Protein AF-A0A9D7ERW5-F1 (afdb_monomer)

Secondary structure (DSSP, 8-state):
---------------------------------------S----TT-PPPSS-EEEEEESTTHHHHHHTT---SPPSEEEEEEPP--TT--IIIII--TTS-EE-SSSSPPEEEESS-EEETTEEE-SEEEE-EE-----TT---

Structure (mmCIF, N/CA/C/O backbone):
data_AF-A0A9D7ERW5-F1
#
_entry.id   AF-A0A9D7ERW5-F1
#
loop_
_atom_site.group_PDB
_atom_site.id
_atom_site.type_symbol
_atom_site.label_atom_id
_atom_site.label_alt_id
_atom_site.label_comp_id
_atom_site.label_asym_id
_atom_site.label_entity_id
_atom_site.label_seq_id
_atom_site.pdbx_PDB_ins_code
_atom_site.Cartn_x
_atom_site.Cartn_y
_atom_site.Cartn_z
_atom_site.occupancy
_atom_site.B_iso_or_equiv
_atom_site.auth_seq_id
_atom_site.auth_comp_id
_atom_site.auth_asym_id
_atom_site.auth_atom_id
_atom_site.pdbx_PDB_model_num
ATOM 1 N N . MET A 1 1 ? 29.405 0.425 -61.948 1.00 45.78 1 MET A N 1
ATOM 2 C CA . MET A 1 1 ? 29.082 1.558 -62.843 1.00 45.78 1 MET A CA 1
ATOM 3 C C . MET A 1 1 ? 28.551 1.010 -64.160 1.00 45.78 1 MET A C 1
ATOM 5 O O . MET A 1 1 ? 29.344 0.549 -64.967 1.00 45.78 1 MET A O 1
ATOM 9 N N . LYS A 1 2 ? 27.224 0.972 -64.320 1.00 38.44 2 LYS A N 1
ATOM 10 C CA . LYS A 1 2 ? 26.485 0.792 -65.582 1.00 38.44 2 LYS A CA 1
ATOM 11 C C . LYS A 1 2 ? 25.043 1.232 -65.301 1.00 38.44 2 LYS A C 1
ATOM 13 O O . LYS A 1 2 ? 24.418 0.737 -64.371 1.00 38.44 2 LYS A O 1
ATOM 18 N N . THR A 1 3 ? 24.628 2.270 -66.008 1.00 42.88 3 THR A N 1
ATOM 19 C CA . THR A 1 3 ? 23.349 2.982 -65.954 1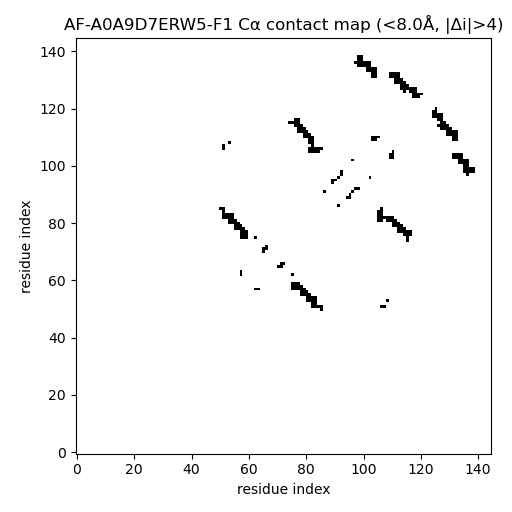.00 42.88 3 THR A CA 1
ATOM 20 C C . THR A 1 3 ? 22.259 2.242 -66.746 1.00 42.88 3 THR A C 1
ATOM 22 O O . THR A 1 3 ? 22.588 1.344 -67.514 1.00 42.88 3 THR A O 1
ATOM 25 N N . ILE A 1 4 ? 21.006 2.720 -66.614 1.00 51.25 4 ILE A N 1
ATOM 26 C CA . ILE A 1 4 ? 19.827 2.525 -67.498 1.00 51.25 4 ILE A CA 1
ATOM 27 C C . ILE A 1 4 ? 18.815 1.459 -67.030 1.00 51.25 4 ILE A C 1
ATOM 29 O O . ILE A 1 4 ? 19.011 0.271 -67.243 1.00 51.25 4 ILE A O 1
ATOM 33 N N . LEU A 1 5 ? 17.684 1.888 -66.449 1.00 47.22 5 LEU A N 1
ATOM 34 C CA . LEU A 1 5 ? 16.419 2.086 -67.185 1.00 47.22 5 LEU A CA 1
ATOM 35 C C . LEU A 1 5 ? 15.301 2.544 -66.223 1.00 47.22 5 LEU A C 1
ATOM 37 O O . LEU A 1 5 ? 14.970 1.864 -65.258 1.00 47.22 5 LEU A O 1
ATOM 41 N N . LEU A 1 6 ? 14.731 3.713 -66.513 1.00 47.19 6 LEU A N 1
ATOM 42 C CA . LEU A 1 6 ? 13.610 4.352 -65.826 1.00 47.19 6 LEU A CA 1
ATOM 43 C C . LEU A 1 6 ? 12.401 4.287 -66.773 1.00 47.19 6 LEU A C 1
ATOM 45 O O . LEU A 1 6 ? 12.447 4.899 -67.835 1.00 47.19 6 LEU A O 1
ATOM 49 N N . VAL A 1 7 ? 11.352 3.546 -66.404 1.00 49.94 7 VAL A N 1
ATOM 50 C CA . VAL A 1 7 ? 9.999 3.576 -67.005 1.00 49.94 7 VAL A CA 1
ATOM 51 C C . VAL A 1 7 ? 9.032 3.276 -65.846 1.00 49.94 7 VAL A C 1
ATOM 53 O O . VAL A 1 7 ? 9.012 2.162 -65.344 1.00 49.94 7 VAL A O 1
ATOM 56 N N . LEU A 1 8 ? 8.474 4.263 -65.142 1.00 42.97 8 LEU A N 1
ATOM 57 C CA . LEU A 1 8 ? 7.298 5.068 -65.501 1.00 42.97 8 LEU A CA 1
ATOM 58 C C . LEU A 1 8 ? 6.040 4.202 -65.714 1.00 42.97 8 LEU A C 1
ATOM 60 O O . LEU A 1 8 ? 5.709 3.835 -66.833 1.00 42.97 8 LEU A O 1
ATOM 64 N N . PHE A 1 9 ? 5.322 3.913 -64.625 1.00 44.03 9 PHE A N 1
ATOM 65 C CA . PHE A 1 9 ? 3.897 3.580 -64.682 1.00 44.03 9 PHE A CA 1
ATOM 66 C C . PHE A 1 9 ? 3.174 4.318 -63.549 1.00 44.03 9 PHE A C 1
ATOM 68 O O . PHE A 1 9 ? 3.033 3.841 -62.426 1.00 44.03 9 PHE A O 1
ATOM 75 N N . ALA A 1 10 ? 2.818 5.564 -63.852 1.00 41.38 10 ALA A N 1
ATOM 76 C CA . ALA A 1 10 ? 1.867 6.360 -63.100 1.00 41.38 10 ALA A CA 1
ATOM 77 C C . ALA A 1 10 ? 0.455 6.113 -63.650 1.00 41.38 10 ALA A C 1
ATOM 79 O O . ALA A 1 10 ? 0.294 5.922 -64.854 1.00 41.38 10 ALA A O 1
ATOM 80 N N . SER A 1 11 ? -0.541 6.256 -62.768 1.00 44.12 11 SER A N 1
ATOM 81 C CA . SER A 1 11 ? -1.994 6.284 -63.022 1.00 44.12 11 SER A CA 1
ATOM 82 C C . SER A 1 11 ? -2.596 4.928 -63.433 1.00 44.12 11 SER A C 1
ATOM 84 O O . SER A 1 11 ? -2.070 4.233 -64.285 1.00 44.12 11 SER A O 1
ATOM 86 N N . VAL A 1 12 ? -3.671 4.450 -62.806 1.00 48.09 12 VAL A N 1
ATOM 87 C CA . VAL A 1 12 ? -5.000 5.069 -62.861 1.00 48.09 12 VAL A CA 1
ATOM 88 C C . VAL A 1 12 ? -5.797 4.832 -61.565 1.00 48.09 12 VAL A C 1
ATOM 90 O O . VAL A 1 12 ? -5.886 3.722 -61.050 1.00 48.09 12 VAL A O 1
ATOM 93 N N . LEU A 1 13 ? -6.384 5.930 -61.082 1.00 47.62 13 LEU A N 1
ATOM 94 C CA . LEU A 1 13 ? -7.472 6.044 -60.109 1.00 47.62 13 LEU A CA 1
ATOM 95 C C . LEU A 1 13 ? -8.788 5.455 -60.640 1.00 47.62 13 LEU A C 1
ATOM 97 O O . LEU A 1 13 ? -9.093 5.680 -61.804 1.00 47.62 13 LEU A O 1
ATOM 101 N N . ALA A 1 14 ? -9.628 4.887 -59.766 1.00 43.84 14 ALA A N 1
ATOM 102 C CA . ALA A 1 14 ? -11.056 5.242 -59.666 1.00 43.84 14 ALA A CA 1
ATOM 103 C C . ALA A 1 14 ? -11.766 4.431 -58.557 1.00 43.84 14 ALA A C 1
ATOM 105 O O . ALA A 1 14 ? -11.788 3.209 -58.594 1.00 43.84 14 ALA A O 1
ATOM 106 N N . VAL A 1 15 ? -12.253 5.126 -57.521 1.00 45.00 15 VAL A N 1
ATOM 107 C CA . VAL A 1 15 ? -13.686 5.323 -57.192 1.00 45.00 15 VAL A CA 1
ATOM 108 C C . VAL A 1 15 ? -14.302 4.200 -56.345 1.00 45.00 15 VAL A C 1
ATOM 110 O O . VAL A 1 15 ? -14.583 3.119 -56.838 1.00 45.00 15 VAL A O 1
ATOM 113 N N . SER A 1 16 ? -14.634 4.521 -55.089 1.00 35.16 16 SER A N 1
ATOM 114 C CA . SER A 1 16 ? -16.047 4.595 -54.689 1.00 35.16 16 SER A CA 1
ATOM 115 C C . SER A 1 16 ? -16.201 5.335 -53.360 1.00 35.16 16 SER A C 1
ATOM 117 O O . SER A 1 16 ? -15.811 4.843 -52.305 1.00 35.16 16 SER A O 1
ATOM 119 N N . CYS A 1 17 ? -16.816 6.515 -53.422 1.00 46.31 17 CYS A N 1
ATOM 120 C CA . CYS A 1 17 ? -17.564 7.073 -52.302 1.00 46.31 17 CYS A CA 1
ATOM 121 C C . CYS A 1 17 ? -18.836 6.236 -52.117 1.00 46.31 17 CYS A C 1
ATOM 123 O O . CYS A 1 17 ? -19.442 5.844 -53.115 1.00 46.31 17 CYS A O 1
ATOM 125 N N . ASN A 1 18 ? -19.303 6.041 -50.883 1.00 50.03 18 ASN A N 1
ATOM 126 C CA . ASN A 1 18 ? -20.745 6.058 -50.667 1.00 50.03 18 ASN A CA 1
ATOM 127 C C . ASN A 1 18 ? -21.094 6.670 -49.309 1.00 50.03 18 ASN A C 1
ATOM 129 O O . ASN A 1 18 ? -20.566 6.273 -48.273 1.00 50.03 18 ASN A O 1
ATOM 133 N N . ASN A 1 19 ? -21.974 7.666 -49.375 1.00 50.81 19 ASN A N 1
ATOM 134 C CA . ASN A 1 19 ? -22.641 8.301 -48.249 1.00 50.81 19 ASN A CA 1
ATOM 135 C C . ASN A 1 19 ? -23.699 7.336 -47.705 1.00 50.81 19 ASN A C 1
ATOM 137 O O . ASN A 1 19 ? -24.501 6.812 -48.474 1.00 50.81 19 ASN A O 1
ATOM 141 N N . GLY A 1 20 ? -23.752 7.185 -46.386 1.00 32.69 20 GLY A N 1
ATOM 142 C CA . GLY A 1 20 ? -24.875 6.587 -45.675 1.00 32.69 20 GLY A CA 1
ATOM 143 C C . GLY A 1 20 ? -25.197 7.449 -44.463 1.00 32.69 20 GLY A C 1
ATOM 144 O O . GLY A 1 20 ? -24.615 7.263 -43.400 1.00 32.69 20 GLY A O 1
ATOM 145 N N . ASN A 1 21 ? -26.072 8.436 -44.655 1.00 42.94 21 ASN A N 1
ATOM 146 C CA . ASN A 1 21 ? -26.796 9.074 -43.562 1.00 42.94 21 ASN A CA 1
ATOM 147 C C . ASN A 1 21 ? -27.876 8.095 -43.112 1.00 42.94 21 ASN A C 1
ATOM 149 O O . ASN A 1 21 ? -28.842 7.945 -43.848 1.00 42.94 21 ASN A O 1
ATOM 153 N N . ASP A 1 22 ? -27.766 7.542 -41.907 1.00 38.84 22 ASP A N 1
ATOM 154 C CA . ASP A 1 22 ? -28.900 6.924 -41.221 1.00 38.84 22 ASP A CA 1
ATOM 155 C C . ASP A 1 22 ? -28.993 7.486 -39.798 1.00 38.84 22 ASP A C 1
ATOM 157 O O . ASP A 1 22 ? -28.442 6.960 -38.832 1.00 38.84 22 ASP A O 1
ATOM 161 N N . ASN A 1 23 ? -29.727 8.595 -39.677 1.00 46.06 23 ASN A N 1
ATOM 162 C CA . ASN A 1 23 ? -30.360 8.974 -38.422 1.00 4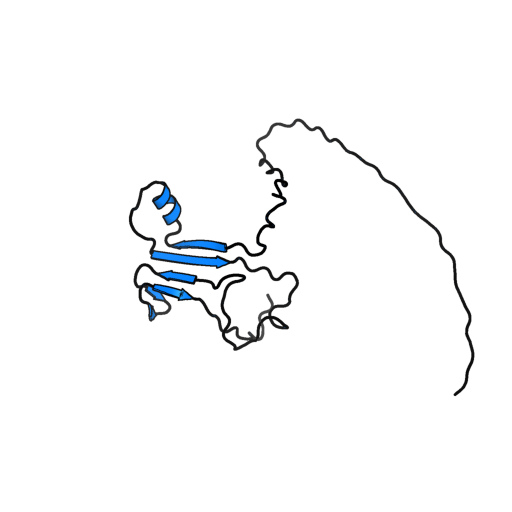6.06 23 ASN A CA 1
ATOM 163 C C . ASN A 1 23 ? -31.451 7.939 -38.129 1.00 46.06 23 ASN A C 1
ATOM 165 O O . ASN A 1 23 ? -32.557 8.041 -38.659 1.00 46.06 23 ASN A O 1
ATOM 169 N N . SER A 1 24 ? -31.166 6.962 -37.270 1.00 39.28 24 SER A N 1
ATOM 170 C CA . SER A 1 24 ? -32.210 6.139 -36.660 1.00 39.28 24 SER A CA 1
ATOM 171 C C . SER A 1 24 ? -32.559 6.706 -35.287 1.00 39.28 24 SER A C 1
ATOM 173 O O . SER A 1 24 ? -31.921 6.459 -34.268 1.00 39.28 24 SER A O 1
ATOM 175 N N . THR A 1 25 ? -33.617 7.513 -35.268 1.00 35.06 25 THR A N 1
ATOM 176 C CA . THR A 1 25 ? -34.429 7.709 -34.072 1.00 35.06 25 THR A CA 1
ATOM 177 C C . THR A 1 25 ? -35.134 6.385 -33.783 1.00 35.06 25 THR A C 1
ATOM 179 O O . THR A 1 25 ? -36.131 6.072 -34.426 1.00 35.06 25 THR A O 1
ATOM 182 N N . ILE A 1 26 ? -34.633 5.603 -32.826 1.00 39.62 26 ILE A N 1
ATOM 183 C CA . ILE A 1 26 ? -35.423 4.530 -32.215 1.00 39.62 26 ILE A CA 1
ATOM 184 C C . ILE A 1 26 ? -36.055 5.107 -30.954 1.00 39.62 26 ILE A C 1
ATOM 186 O O . ILE A 1 26 ? -35.416 5.312 -29.924 1.00 39.62 26 ILE A O 1
ATOM 190 N N . THR A 1 27 ? -37.339 5.423 -31.087 1.00 42.53 27 THR A N 1
ATOM 191 C CA . THR A 1 27 ? -38.260 5.487 -29.961 1.00 42.53 27 THR A CA 1
ATOM 192 C C . THR A 1 27 ? -38.712 4.060 -29.694 1.00 42.53 27 THR A C 1
ATOM 194 O O . THR A 1 27 ? -39.474 3.516 -30.479 1.00 42.53 27 THR A O 1
ATOM 197 N N . ASP A 1 28 ? -38.273 3.471 -28.584 1.00 38.97 28 ASP A N 1
ATOM 198 C CA . ASP A 1 28 ? -38.929 2.294 -28.021 1.00 38.97 28 ASP A CA 1
ATOM 199 C C . ASP A 1 28 ? -39.316 2.583 -26.574 1.00 38.97 28 ASP A C 1
ATOM 201 O O . ASP A 1 28 ? -38.496 2.687 -25.661 1.00 38.97 28 ASP A O 1
ATOM 205 N N . LYS A 1 29 ? -40.623 2.760 -26.386 1.00 48.09 29 LYS A N 1
ATOM 206 C CA . LYS A 1 29 ? -41.271 2.725 -25.083 1.00 48.09 29 LYS A CA 1
ATOM 207 C C . LYS A 1 29 ? -41.359 1.262 -24.666 1.00 48.09 29 LYS A C 1
ATOM 209 O O . LYS A 1 29 ? -42.312 0.596 -25.045 1.00 48.09 29 LYS A O 1
ATOM 214 N N . ASN A 1 30 ? -40.423 0.792 -23.850 1.00 42.78 30 ASN A N 1
ATOM 215 C CA . ASN A 1 30 ? -40.629 -0.401 -23.035 1.00 42.78 30 ASN A CA 1
ATOM 216 C C . ASN A 1 30 ? -40.104 -0.147 -21.620 1.00 42.78 30 ASN A C 1
ATOM 218 O O . ASN A 1 30 ? -38.922 0.083 -21.383 1.00 42.78 30 ASN A O 1
ATOM 222 N N . LYS A 1 31 ? -41.058 -0.106 -20.694 1.00 53.94 31 LYS A N 1
ATOM 223 C CA . LYS A 1 31 ? -40.885 0.036 -19.255 1.00 53.94 31 LYS A CA 1
ATOM 224 C C . LYS A 1 31 ? -40.602 -1.359 -18.698 1.00 53.94 31 LYS A C 1
ATOM 226 O O . LYS A 1 31 ? -41.554 -2.116 -18.553 1.00 53.94 31 LYS A O 1
ATOM 231 N N . ASP A 1 32 ? -39.335 -1.668 -18.422 1.00 48.88 32 ASP A N 1
ATOM 232 C CA . ASP A 1 32 ? -38.944 -2.741 -17.494 1.00 48.88 32 ASP A CA 1
ATOM 233 C C . ASP A 1 32 ? -37.485 -2.550 -16.994 1.00 48.88 32 ASP A C 1
ATOM 235 O O . ASP A 1 32 ? -36.512 -2.795 -17.710 1.00 48.88 32 ASP A O 1
ATOM 239 N N . ASP A 1 33 ? -37.364 -1.958 -15.801 1.00 51.97 33 ASP A N 1
ATOM 240 C CA . ASP A 1 33 ? -36.340 -2.025 -14.732 1.00 51.97 33 ASP A CA 1
ATOM 241 C C . ASP A 1 33 ? -34.829 -2.209 -15.030 1.00 51.97 33 ASP A C 1
ATOM 243 O O . ASP A 1 33 ? -34.038 -2.544 -14.143 1.00 51.97 33 ASP A O 1
ATOM 247 N N . THR A 1 34 ? -34.358 -1.898 -16.233 1.00 48.25 34 THR A N 1
ATOM 248 C CA . THR A 1 34 ? -32.938 -2.030 -16.585 1.00 48.25 34 THR A CA 1
ATOM 249 C C . THR A 1 34 ? -32.157 -0.760 -16.243 1.00 48.25 34 THR A C 1
ATOM 251 O O . THR A 1 34 ? -32.480 0.318 -16.736 1.00 48.25 34 THR A O 1
ATOM 254 N N . VAL A 1 35 ? -31.128 -0.912 -15.394 1.00 50.50 35 VAL A N 1
ATOM 255 C CA . VAL A 1 35 ? -29.921 -0.071 -15.250 1.00 50.50 35 VAL A CA 1
ATOM 256 C C . VAL A 1 35 ? -30.035 1.273 -15.964 1.00 50.50 35 VAL A C 1
ATOM 258 O O . VAL A 1 35 ? -29.815 1.370 -17.170 1.00 50.50 35 VAL A O 1
ATOM 261 N N . THR A 1 36 ? -30.336 2.333 -15.213 1.00 42.56 36 THR A N 1
ATOM 262 C CA . THR A 1 36 ? -30.213 3.691 -15.740 1.00 42.56 36 THR A CA 1
ATOM 263 C C . THR A 1 36 ? -28.757 3.899 -16.141 1.00 42.56 36 THR A C 1
ATOM 265 O O . THR A 1 36 ? -27.881 4.069 -15.289 1.00 42.56 36 THR A O 1
ATOM 268 N N . ILE A 1 37 ? -28.500 3.843 -17.447 1.00 46.28 37 ILE A N 1
ATOM 269 C CA . ILE A 1 37 ? -27.279 4.340 -18.061 1.00 46.28 37 ILE A CA 1
ATOM 270 C C . ILE A 1 37 ? -27.140 5.775 -17.563 1.00 46.28 37 ILE A C 1
ATOM 272 O O . ILE A 1 37 ? -27.951 6.642 -17.888 1.00 46.28 37 ILE A O 1
ATOM 276 N N . ARG A 1 38 ? -26.161 6.003 -16.681 1.00 54.62 38 ARG A N 1
ATOM 277 C CA . ARG A 1 38 ? -25.785 7.357 -16.284 1.00 54.62 38 ARG A CA 1
ATOM 278 C C . ARG A 1 38 ? -25.450 8.098 -17.580 1.00 54.62 38 ARG A C 1
ATOM 280 O O . ARG A 1 38 ? -24.657 7.552 -18.347 1.00 54.62 38 ARG A O 1
ATOM 287 N N . PRO A 1 39 ? -26.033 9.275 -17.854 1.00 49.38 39 PRO A N 1
ATOM 288 C CA . PRO A 1 39 ? -25.627 10.063 -19.003 1.00 49.38 39 PRO A CA 1
ATOM 289 C C . PRO A 1 39 ? -24.136 10.382 -18.861 1.00 49.38 39 PRO A C 1
ATOM 291 O O . PRO A 1 39 ? -23.721 11.146 -17.989 1.00 49.38 39 PRO A O 1
ATOM 294 N N . ASP A 1 40 ? -23.338 9.730 -19.701 1.00 60.16 40 ASP A N 1
ATOM 295 C CA . ASP A 1 40 ? -21.936 10.030 -19.941 1.00 60.16 40 ASP A CA 1
ATOM 296 C C . ASP A 1 40 ? -21.858 11.347 -20.717 1.00 60.16 40 ASP A C 1
ATOM 298 O O . ASP A 1 40 ? -21.871 11.362 -21.944 1.00 60.16 40 ASP A O 1
ATOM 302 N N . ASN A 1 41 ? -21.967 12.461 -19.991 1.00 62.66 41 ASN A N 1
ATOM 303 C CA . ASN A 1 41 ? -21.323 13.736 -20.308 1.00 62.66 41 ASN A CA 1
ATOM 304 C C . ASN A 1 41 ? -21.791 14.817 -19.332 1.00 62.66 41 ASN A C 1
ATOM 306 O O . ASN A 1 41 ? -22.642 15.655 -19.627 1.00 62.66 41 ASN A O 1
ATOM 310 N N . SER A 1 42 ? -21.156 14.854 -18.169 1.00 56.25 42 SER A N 1
ATOM 311 C CA . SER A 1 42 ? -20.866 16.131 -17.524 1.00 56.25 42 SER A CA 1
ATOM 312 C C . SER A 1 42 ? -19.350 16.267 -17.447 1.00 56.25 42 SER A C 1
ATOM 314 O O . SER A 1 42 ? -18.765 16.206 -16.366 1.00 56.25 42 SER A O 1
ATOM 316 N N . ILE A 1 43 ? -18.690 16.374 -18.604 1.00 59.06 43 ILE A N 1
ATOM 317 C CA . ILE A 1 43 ? -17.294 16.813 -18.639 1.00 59.06 43 ILE A CA 1
ATOM 318 C C . ILE A 1 43 ? -17.329 18.261 -18.156 1.00 59.06 43 ILE A C 1
ATOM 320 O O . ILE A 1 43 ? -17.746 19.156 -18.889 1.00 59.06 43 ILE A O 1
ATOM 324 N N . ASN A 1 44 ? -16.967 18.488 -16.894 1.00 65.31 44 ASN A N 1
ATOM 325 C CA . ASN A 1 44 ? -16.623 19.827 -16.447 1.00 65.31 44 ASN A CA 1
ATOM 326 C C . ASN A 1 44 ? -15.466 20.294 -17.355 1.00 65.31 44 ASN A C 1
ATOM 328 O O . ASN A 1 44 ? -14.415 19.651 -17.331 1.00 65.31 44 ASN A O 1
ATOM 332 N N . PRO A 1 45 ? -15.626 21.361 -18.164 1.00 66.44 45 PRO A N 1
ATOM 333 C CA . PRO A 1 45 ? -14.603 21.790 -19.119 1.00 66.44 45 PRO A CA 1
ATOM 334 C C . PRO A 1 45 ? -13.295 22.241 -18.458 1.00 66.44 45 PRO A C 1
ATOM 336 O O . PRO A 1 45 ? -12.325 22.520 -19.159 1.00 66.44 45 PRO A O 1
ATOM 339 N N . PHE A 1 46 ? -13.284 22.366 -17.129 1.00 68.06 46 PHE A N 1
ATOM 340 C CA . PHE A 1 46 ? -12.215 23.018 -16.392 1.00 68.06 46 PHE A CA 1
ATOM 341 C C . PHE A 1 46 ? -11.286 22.075 -15.630 1.00 68.06 46 PHE A C 1
ATOM 343 O O . PHE A 1 46 ? -10.227 22.542 -15.237 1.00 68.06 46 PHE A O 1
ATOM 350 N N . ASP A 1 47 ? -11.592 20.777 -15.504 1.00 68.62 47 ASP A N 1
ATOM 351 C CA . ASP A 1 47 ? -10.667 19.820 -14.881 1.00 68.62 47 ASP A CA 1
ATOM 352 C C . ASP A 1 47 ? -10.687 18.460 -15.602 1.00 68.62 47 ASP A C 1
ATOM 354 O O . ASP A 1 47 ? -11.699 17.750 -15.544 1.00 68.62 47 ASP A O 1
ATOM 358 N N . PRO A 1 48 ? -9.593 18.053 -16.278 1.00 78.44 48 PRO A N 1
ATOM 359 C CA . PRO A 1 48 ? -9.490 16.698 -16.801 1.00 78.44 48 PRO A CA 1
ATOM 360 C C . PRO A 1 48 ? -9.467 15.700 -15.637 1.00 78.44 48 PRO A C 1
ATOM 362 O O . PRO A 1 48 ? -8.764 15.891 -14.646 1.00 78.44 48 PRO A O 1
ATOM 365 N N . THR A 1 49 ? -10.221 14.607 -15.761 1.00 80.00 49 THR A N 1
ATOM 366 C CA . THR A 1 49 ? -10.183 13.514 -14.782 1.00 80.00 49 THR A CA 1
ATOM 367 C C . THR A 1 49 ? -8.783 12.914 -14.721 1.00 80.00 49 THR A C 1
ATOM 369 O O . THR A 1 49 ? -8.216 12.580 -15.765 1.00 80.00 49 THR A O 1
ATOM 372 N N . ASP A 1 50 ? -8.247 12.729 -13.514 1.00 83.31 50 ASP A N 1
ATOM 373 C CA . ASP A 1 50 ? -6.982 12.018 -13.328 1.00 83.31 50 ASP A CA 1
ATOM 374 C C . ASP A 1 50 ? -7.080 10.605 -13.923 1.00 83.31 50 ASP A C 1
ATOM 376 O O . ASP A 1 50 ? -8.020 9.856 -13.647 1.00 83.31 50 ASP A O 1
ATOM 380 N N . ILE A 1 51 ? -6.096 10.249 -14.750 1.00 85.25 51 ILE A N 1
ATOM 381 C CA . ILE A 1 51 ? -5.996 8.936 -15.392 1.00 85.25 51 ILE A CA 1
ATOM 382 C C . ILE A 1 51 ? -5.756 7.857 -14.334 1.00 85.25 51 ILE A C 1
ATOM 384 O O . ILE A 1 51 ? -6.247 6.741 -14.479 1.00 85.25 51 ILE A O 1
ATOM 388 N N . SER A 1 52 ? -5.000 8.167 -13.276 1.00 89.00 52 SER A N 1
ATOM 389 C CA . SER A 1 52 ? -4.629 7.215 -12.222 1.00 89.00 52 SER A CA 1
ATOM 390 C C . SER A 1 52 ? -5.172 7.662 -10.864 1.00 89.00 52 SER A C 1
ATOM 392 O O . SER A 1 52 ? -4.385 7.978 -9.972 1.00 89.00 52 SER A O 1
ATOM 394 N N . PRO A 1 53 ? -6.506 7.661 -10.682 1.00 91.38 53 PRO A N 1
ATOM 395 C CA . PRO A 1 53 ? -7.121 8.156 -9.461 1.00 91.38 53 PRO A CA 1
ATOM 396 C C . PRO A 1 53 ? -6.666 7.348 -8.243 1.00 91.38 53 PRO A C 1
ATOM 398 O O . PRO A 1 53 ? -6.360 6.151 -8.324 1.00 91.38 53 PRO A O 1
ATOM 401 N N . MET A 1 54 ? -6.644 8.028 -7.102 1.00 93.56 54 MET A N 1
ATOM 402 C CA . MET A 1 54 ? -6.284 7.457 -5.813 1.00 93.56 54 MET A CA 1
ATOM 403 C C . MET A 1 54 ? -7.477 6.742 -5.175 1.00 93.56 54 MET A C 1
ATOM 405 O O . MET A 1 54 ? -8.515 7.352 -4.927 1.00 93.56 54 MET A O 1
ATOM 409 N N . ASP A 1 55 ? -7.282 5.469 -4.842 1.00 94.25 55 ASP A N 1
ATOM 410 C CA . ASP A 1 55 ? -8.244 4.637 -4.131 1.00 94.25 55 ASP A CA 1
ATOM 411 C C . ASP A 1 55 ? -7.737 4.280 -2.726 1.00 94.25 55 ASP A C 1
ATOM 413 O O . ASP A 1 55 ? -6.559 4.421 -2.375 1.00 94.25 55 ASP A O 1
ATOM 417 N N . MET A 1 56 ? -8.665 3.818 -1.889 1.00 95.44 56 MET A N 1
ATOM 418 C CA . MET A 1 56 ? -8.406 3.509 -0.489 1.00 95.44 56 MET A CA 1
ATOM 419 C C . MET A 1 56 ? -9.140 2.239 -0.065 1.00 95.44 56 MET A C 1
ATOM 421 O O . MET A 1 56 ? -10.300 2.021 -0.409 1.00 95.44 56 MET A O 1
ATOM 425 N N . SER A 1 57 ? -8.470 1.393 0.712 1.00 96.25 57 SER A N 1
ATOM 426 C CA . SER A 1 57 ? -9.027 0.141 1.232 1.00 96.25 57 SER A CA 1
ATOM 427 C C . SER A 1 57 ? -8.774 0.012 2.728 1.00 96.25 57 SER A C 1
ATOM 429 O O . SER A 1 57 ? -7.751 0.469 3.236 1.00 96.25 57 SER A O 1
ATOM 431 N N . TYR A 1 58 ? -9.706 -0.616 3.442 1.00 97.06 58 TYR A N 1
ATOM 432 C CA . TYR A 1 58 ? -9.678 -0.731 4.899 1.00 97.06 58 TYR A CA 1
ATOM 433 C C . TYR A 1 58 ? -9.748 -2.186 5.349 1.00 97.06 58 TYR A C 1
ATOM 435 O O . TYR A 1 58 ? -10.350 -3.029 4.686 1.00 97.06 58 TYR A O 1
ATOM 443 N N . TYR A 1 59 ? -9.171 -2.457 6.517 1.00 95.44 59 TYR A N 1
ATOM 444 C CA . TYR A 1 59 ? -9.363 -3.708 7.235 1.00 95.44 59 TYR A CA 1
ATOM 445 C C . TYR A 1 59 ? -9.797 -3.424 8.684 1.00 95.44 59 TYR A C 1
ATOM 447 O O . TYR A 1 59 ? -9.068 -2.726 9.397 1.00 95.44 59 TYR A O 1
ATOM 455 N N . PRO A 1 60 ? -10.930 -3.968 9.167 1.00 95.25 60 PRO A N 1
ATOM 456 C CA . PRO A 1 60 ? -11.892 -4.799 8.432 1.00 95.25 60 PRO A CA 1
ATOM 457 C C . PRO A 1 60 ? -12.591 -4.027 7.301 1.00 95.25 60 PRO A C 1
ATOM 459 O O . PRO A 1 60 ? -12.667 -2.799 7.340 1.00 95.25 60 PRO A O 1
ATOM 462 N N . VAL A 1 61 ? -13.088 -4.756 6.299 1.00 95.38 61 VAL A N 1
ATOM 463 C CA . VAL A 1 61 ? -13.693 -4.172 5.087 1.00 95.38 61 VAL A CA 1
ATOM 464 C C . VAL A 1 61 ? -14.960 -3.364 5.382 1.00 95.38 61 VAL A C 1
ATOM 466 O O . VAL A 1 61 ? -15.217 -2.373 4.707 1.00 95.38 61 VAL A O 1
ATOM 469 N N . ASP A 1 62 ? -15.686 -3.713 6.446 1.00 95.25 62 ASP A N 1
ATOM 470 C CA . ASP A 1 62 ? -16.934 -3.050 6.848 1.00 95.25 62 ASP A CA 1
ATOM 471 C C . ASP A 1 62 ? -16.709 -1.738 7.612 1.00 95.25 62 ASP A C 1
ATOM 473 O O . ASP A 1 62 ? -17.660 -1.003 7.886 1.00 95.25 62 ASP A O 1
ATOM 477 N N . TYR A 1 63 ? -15.455 -1.405 7.948 1.00 95.38 63 TYR A N 1
ATOM 478 C CA . TYR A 1 63 ? -15.127 -0.216 8.735 1.00 95.38 63 TYR A CA 1
ATOM 479 C C . TYR A 1 63 ? -15.756 1.083 8.192 1.00 95.38 63 TYR A C 1
ATOM 481 O O . TYR A 1 63 ? -16.324 1.828 8.993 1.00 95.38 63 TYR A O 1
ATOM 489 N N . PRO A 1 64 ? -15.735 1.378 6.874 1.00 94.31 64 PRO A N 1
ATOM 490 C CA . PRO A 1 64 ? -16.393 2.570 6.347 1.00 94.31 64 PRO A CA 1
ATOM 491 C C . PRO A 1 64 ? -17.896 2.591 6.640 1.00 94.31 64 PRO A C 1
ATOM 493 O O . PRO A 1 64 ? -18.412 3.621 7.064 1.00 94.31 64 PRO A O 1
ATOM 496 N N . GLN A 1 65 ? -18.591 1.460 6.489 1.00 94.88 65 GLN A N 1
ATOM 497 C CA . GLN A 1 65 ? -20.029 1.374 6.760 1.00 94.88 65 GLN A CA 1
ATOM 498 C C . GLN A 1 65 ? -20.320 1.594 8.246 1.00 94.88 65 GLN A C 1
ATOM 500 O O . GLN A 1 65 ? -21.175 2.406 8.594 1.00 94.88 65 GLN A O 1
ATOM 505 N N . MET A 1 66 ? -19.554 0.936 9.121 1.00 95.44 66 MET A N 1
ATOM 506 C CA . MET A 1 66 ? -19.685 1.083 10.573 1.00 95.44 66 MET A CA 1
ATOM 507 C C . MET A 1 66 ? -19.388 2.512 11.043 1.00 95.44 66 MET A C 1
ATOM 509 O O . MET A 1 66 ? -20.040 3.014 11.959 1.00 95.44 66 MET A O 1
ATOM 513 N N . LYS A 1 67 ? -18.416 3.183 10.413 1.00 93.94 67 LYS A N 1
ATOM 514 C CA . LYS A 1 67 ? -18.089 4.582 10.705 1.00 93.94 67 LYS A CA 1
ATOM 515 C C . LYS A 1 67 ? -19.227 5.515 10.291 1.00 93.94 67 LYS A C 1
ATOM 517 O O . LYS A 1 67 ? -19.572 6.423 11.043 1.00 93.94 67 LYS A O 1
ATOM 522 N N . MET A 1 68 ? -19.827 5.283 9.123 1.00 94.62 68 MET A N 1
ATOM 523 C CA . MET A 1 68 ? -20.945 6.089 8.618 1.00 94.62 68 MET A CA 1
ATOM 524 C C . MET A 1 68 ? -22.220 5.896 9.446 1.00 94.62 68 MET A C 1
ATOM 526 O O . MET A 1 68 ? -22.905 6.872 9.745 1.00 94.62 68 MET A O 1
ATOM 530 N N . SER A 1 69 ? -22.513 4.665 9.878 1.00 96.50 69 SER A N 1
ATOM 531 C CA . SER A 1 69 ? -23.660 4.364 10.747 1.00 96.50 69 SER A CA 1
ATOM 532 C C . SER A 1 69 ? -23.438 4.731 12.219 1.00 96.50 69 SER A C 1
ATOM 534 O O . SER A 1 69 ? -24.352 4.577 13.025 1.00 96.50 69 SER A O 1
ATOM 536 N N . LYS A 1 70 ? -22.242 5.225 12.581 1.00 92.69 70 LYS A N 1
ATOM 537 C CA . LYS A 1 70 ? -21.807 5.496 13.966 1.00 92.69 70 LYS A CA 1
ATOM 538 C C . LYS A 1 70 ? -21.834 4.257 14.874 1.00 92.69 70 LYS A C 1
ATOM 540 O O . LYS A 1 70 ? -21.866 4.388 16.093 1.00 92.69 70 LYS A O 1
ATOM 545 N N . ALA A 1 71 ? -21.790 3.058 14.293 1.00 92.12 71 ALA A N 1
ATOM 546 C CA . ALA A 1 71 ? -21.764 1.797 15.030 1.00 92.12 71 ALA A CA 1
ATOM 547 C C . ALA A 1 71 ? -20.408 1.519 15.704 1.00 92.12 71 ALA A C 1
ATOM 549 O O . ALA A 1 71 ? -20.326 0.679 16.597 1.00 92.12 71 ALA A O 1
ATOM 550 N N . THR A 1 72 ? -19.332 2.200 15.291 1.00 88.81 72 THR A N 1
ATOM 551 C CA . THR A 1 72 ? -18.018 2.095 15.938 1.00 88.81 72 THR A CA 1
ATOM 552 C C . THR A 1 72 ? -17.301 3.437 16.020 1.00 88.81 72 THR A C 1
ATOM 554 O O . THR A 1 72 ? -17.387 4.261 15.110 1.00 88.81 72 THR A O 1
ATOM 557 N N . THR A 1 73 ? -16.553 3.616 17.108 1.00 90.06 73 THR A N 1
ATOM 558 C CA . THR A 1 73 ? -15.644 4.751 17.338 1.00 90.06 73 THR A CA 1
ATOM 559 C C . THR A 1 73 ? -14.175 4.319 17.237 1.00 90.06 73 THR A C 1
ATOM 561 O O . TH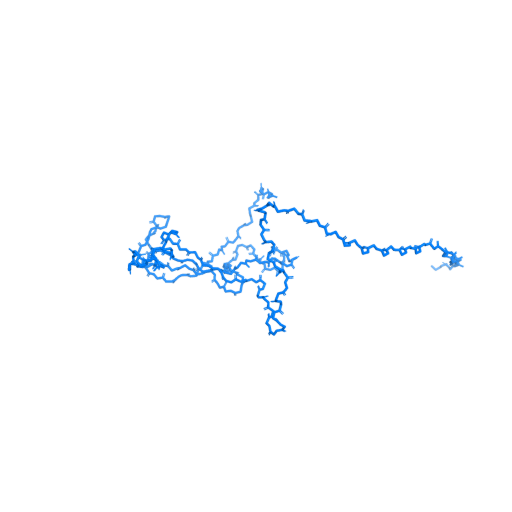R A 1 73 ? -13.275 5.157 17.236 1.00 90.06 73 THR A O 1
ATOM 564 N N . GLU A 1 74 ? -13.903 3.013 17.150 1.00 92.75 74 GLU A N 1
ATOM 565 C CA . GLU A 1 74 ? -12.537 2.498 17.052 1.00 92.75 74 GLU A CA 1
ATOM 566 C C . GLU A 1 74 ? -11.929 2.752 15.670 1.00 92.75 74 GLU A C 1
ATOM 568 O O . GLU A 1 74 ? -12.627 2.776 14.665 1.00 92.75 74 GLU A O 1
ATOM 573 N N . LEU A 1 75 ? -10.604 2.897 15.610 1.00 94.12 75 LEU A N 1
ATOM 574 C CA . LEU A 1 75 ? -9.861 2.974 14.350 1.00 94.12 75 LEU A CA 1
ATOM 575 C C . LEU A 1 75 ? -9.814 1.602 13.647 1.00 94.12 75 LEU A C 1
ATOM 577 O O . LEU A 1 75 ? -9.829 0.566 14.324 1.00 94.12 75 LEU A O 1
ATOM 581 N N . PRO A 1 76 ? -9.699 1.563 12.301 1.00 95.38 76 PRO A N 1
ATOM 582 C CA . PRO A 1 76 ? -9.548 0.301 11.589 1.00 95.38 76 PRO A CA 1
ATOM 583 C C . P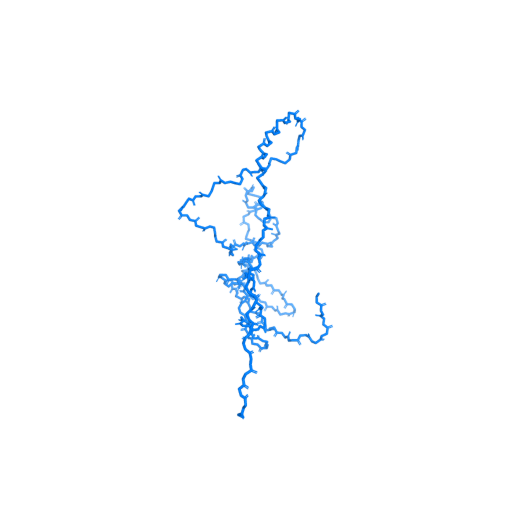RO A 1 76 ? -8.209 -0.330 11.971 1.00 95.38 76 PRO A C 1
ATOM 585 O O . PRO A 1 76 ? -7.312 0.339 12.469 1.00 95.38 76 PRO A O 1
ATOM 588 N N . LYS A 1 77 ? -8.030 -1.626 11.726 1.00 95.44 77 LYS A N 1
ATOM 589 C CA . LYS A 1 77 ? -6.745 -2.293 11.987 1.00 95.44 77 LYS A CA 1
ATOM 590 C C . LYS A 1 77 ? -5.679 -1.845 10.990 1.00 95.44 77 LYS A C 1
ATOM 592 O O . LYS A 1 77 ? -4.541 -1.592 11.386 1.00 95.44 77 LYS A O 1
ATOM 597 N N . ALA A 1 78 ? -6.059 -1.732 9.719 1.00 97.31 78 ALA A N 1
ATOM 598 C CA . ALA A 1 78 ? -5.180 -1.266 8.658 1.00 97.31 78 ALA A CA 1
ATOM 599 C C . ALA A 1 78 ? -5.937 -0.450 7.606 1.00 97.31 78 ALA A C 1
ATOM 601 O O . ALA A 1 78 ? -7.151 -0.607 7.431 1.00 97.31 78 ALA A O 1
ATOM 602 N N . ARG A 1 79 ? -5.200 0.392 6.887 1.00 97.62 79 ARG A N 1
ATOM 603 C CA . ARG A 1 79 ? -5.666 1.114 5.704 1.00 97.62 79 ARG A CA 1
ATOM 604 C C . ARG A 1 79 ? -4.580 1.097 4.638 1.00 97.62 79 ARG A C 1
ATOM 606 O O . ARG A 1 79 ? -3.415 1.270 4.969 1.00 97.62 79 ARG A O 1
ATOM 613 N N . VAL A 1 80 ? -4.967 0.932 3.381 1.00 97.31 80 VAL A N 1
ATOM 614 C CA . VAL A 1 80 ? -4.075 1.039 2.222 1.00 97.31 80 VAL A CA 1
ATOM 615 C C . VAL A 1 80 ? -4.566 2.167 1.330 1.00 97.31 80 VAL A C 1
ATOM 617 O O . VAL A 1 80 ? -5.767 2.262 1.080 1.00 97.31 80 VAL A O 1
ATOM 620 N N . ILE A 1 81 ? -3.648 3.009 0.867 1.00 96.94 81 ILE A N 1
ATOM 621 C CA . ILE A 1 81 ? -3.896 4.075 -0.105 1.00 96.94 81 ILE A CA 1
ATOM 622 C C . ILE A 1 81 ? -3.027 3.781 -1.321 1.00 96.94 81 ILE A C 1
ATOM 624 O O . ILE A 1 81 ? -1.826 3.548 -1.174 1.00 96.94 81 ILE A O 1
ATOM 628 N N . TYR A 1 82 ? -3.628 3.743 -2.505 1.00 96.06 82 TYR A N 1
ATOM 629 C CA . TYR A 1 82 ? -2.924 3.407 -3.738 1.00 96.06 82 TYR A CA 1
ATOM 630 C C . TYR A 1 82 ? -3.565 4.096 -4.939 1.00 96.06 82 TYR A C 1
ATOM 632 O O . TYR A 1 82 ? -4.785 4.170 -5.048 1.00 96.06 82 TYR A O 1
ATOM 640 N N . SER A 1 83 ? -2.746 4.563 -5.875 1.00 93.81 83 SER A N 1
ATOM 641 C CA . SER A 1 83 ? -3.223 5.091 -7.156 1.00 93.81 83 SER A CA 1
ATOM 642 C C . SER A 1 83 ? -3.367 3.949 -8.166 1.00 93.81 83 SER A C 1
ATOM 644 O O . SER A 1 83 ? -2.461 3.113 -8.283 1.00 93.81 83 SER A O 1
ATOM 646 N N . ARG A 1 84 ? -4.484 3.897 -8.905 1.00 90.44 84 ARG A N 1
ATOM 647 C CA . ARG A 1 84 ? -4.741 2.837 -9.899 1.00 90.44 84 ARG A CA 1
ATOM 648 C C . ARG A 1 84 ? -3.759 2.925 -11.076 1.00 90.44 84 ARG A C 1
ATOM 650 O O . ARG A 1 84 ? -3.799 3.909 -11.813 1.00 90.44 84 ARG A O 1
ATOM 657 N N . PRO A 1 85 ? -2.893 1.919 -11.297 1.00 84.69 85 PRO A N 1
ATOM 658 C CA . PRO A 1 85 ? -1.880 1.996 -12.340 1.00 84.69 85 PRO A CA 1
ATOM 659 C C . PRO A 1 85 ? -2.464 1.786 -13.737 1.00 84.69 85 PRO A C 1
ATOM 661 O O . PRO A 1 85 ? -3.158 0.805 -13.994 1.00 84.69 85 PRO A O 1
ATOM 664 N N . HIS A 1 86 ? -2.090 2.670 -14.664 1.00 85.88 86 HIS A N 1
ATOM 665 C CA . HIS A 1 86 ? -2.412 2.561 -16.086 1.00 85.88 86 HIS A CA 1
ATOM 666 C C . HIS A 1 86 ? -1.127 2.539 -16.925 1.00 85.88 86 HIS A C 1
ATOM 668 O O . HIS A 1 86 ? -0.266 3.419 -16.825 1.00 85.88 86 HIS A O 1
ATOM 674 N N . LEU A 1 87 ? -0.983 1.524 -17.782 1.00 80.69 87 LEU A N 1
ATOM 675 C CA . LEU A 1 87 ? 0.220 1.363 -18.608 1.00 80.69 87 LEU A CA 1
ATOM 676 C C . LEU A 1 87 ? 0.284 2.366 -19.761 1.00 80.69 87 LEU A C 1
ATOM 678 O O . LEU A 1 87 ? 1.381 2.762 -20.155 1.00 80.69 87 LEU A O 1
ATOM 682 N N . GLY A 1 88 ? -0.865 2.806 -20.283 1.00 80.62 88 GLY A N 1
ATOM 683 C CA . GLY A 1 88 ? -0.925 3.784 -21.375 1.00 80.62 88 GLY A CA 1
ATOM 684 C C . GLY A 1 88 ? -0.139 3.339 -22.615 1.00 80.62 88 GLY A C 1
ATOM 685 O O . GLY A 1 88 ? 0.578 4.136 -23.205 1.00 80.62 88 GLY A O 1
ATOM 686 N N . GLY A 1 89 ? -0.172 2.041 -22.943 1.00 80.31 89 GLY A N 1
ATOM 687 C CA . GLY A 1 89 ? 0.586 1.459 -24.060 1.00 80.31 89 GLY A CA 1
ATOM 688 C C . GLY A 1 89 ? 2.091 1.266 -23.811 1.00 80.31 89 GLY A C 1
ATOM 689 O O . GLY A 1 89 ? 2.787 0.733 -24.674 1.00 80.31 89 GLY A O 1
ATOM 690 N N . ARG A 1 90 ? 2.616 1.646 -22.638 1.00 80.19 90 ARG A N 1
ATOM 691 C CA . ARG A 1 90 ? 4.033 1.459 -22.285 1.00 80.19 90 ARG A CA 1
ATOM 692 C C . ARG A 1 90 ? 4.318 0.013 -21.879 1.00 80.19 90 ARG A C 1
ATOM 694 O O . ARG A 1 90 ? 3.553 -0.607 -21.142 1.00 80.19 90 ARG A O 1
ATOM 701 N N . ARG A 1 91 ? 5.472 -0.506 -22.304 1.00 80.50 91 ARG A N 1
ATOM 702 C CA . ARG A 1 91 ? 5.992 -1.808 -21.860 1.00 80.50 91 ARG A CA 1
ATOM 703 C C . ARG A 1 91 ? 6.746 -1.642 -20.537 1.00 80.50 91 ARG A C 1
ATOM 705 O O . ARG A 1 91 ? 7.720 -0.896 -20.484 1.00 80.50 91 ARG A O 1
ATOM 712 N N . LEU A 1 92 ? 6.313 -2.359 -19.495 1.00 76.56 92 LEU A N 1
ATOM 713 C CA . LEU A 1 92 ? 6.850 -2.260 -18.127 1.00 76.56 92 LEU A CA 1
ATOM 714 C C . LEU A 1 92 ? 8.371 -2.484 -18.057 1.00 76.56 92 LEU A C 1
ATOM 716 O O . LEU A 1 92 ? 9.107 -1.583 -17.676 1.00 76.56 92 LEU A O 1
ATOM 720 N N . PHE A 1 93 ? 8.847 -3.652 -18.488 1.00 77.69 93 PHE A N 1
ATOM 721 C CA . PHE A 1 93 ? 10.233 -4.104 -18.288 1.00 77.69 93 PHE A CA 1
ATOM 722 C C . PHE A 1 93 ? 11.187 -3.799 -19.455 1.00 77.69 93 PHE A C 1
ATOM 724 O O . PHE A 1 93 ? 12.151 -4.527 -19.675 1.00 77.69 93 PHE A O 1
ATOM 731 N N . GLN A 1 94 ? 10.875 -2.793 -20.275 1.00 69.94 94 GLN A N 1
ATOM 732 C CA . GLN A 1 94 ? 11.753 -2.383 -21.382 1.00 69.94 94 GLN A CA 1
ATOM 733 C C . GLN A 1 94 ? 12.265 -0.954 -21.209 1.00 69.94 94 GLN A C 1
ATOM 735 O O . GLN A 1 94 ? 13.443 -0.721 -21.432 1.00 69.94 94 GLN A O 1
ATOM 740 N N . ASN A 1 95 ? 11.407 -0.027 -20.763 1.00 69.44 95 ASN A N 1
ATOM 741 C CA . ASN A 1 95 ? 11.765 1.392 -20.633 1.00 69.44 95 ASN A CA 1
ATOM 742 C C . ASN A 1 95 ? 11.389 2.008 -19.281 1.00 69.44 95 ASN A C 1
ATOM 744 O O . ASN A 1 95 ? 11.837 3.110 -18.982 1.00 69.44 95 ASN A O 1
ATOM 748 N N . LEU A 1 96 ? 10.507 1.363 -18.509 1.00 76.25 96 LEU A N 1
ATOM 749 C CA . LEU A 1 96 ? 9.942 1.970 -17.307 1.00 76.25 96 LEU A CA 1
ATOM 750 C C . LEU A 1 96 ? 10.568 1.404 -16.033 1.00 76.25 96 LEU A C 1
ATOM 752 O O . LEU A 1 96 ? 10.819 2.174 -15.119 1.00 76.25 96 LEU A O 1
ATOM 756 N N . LEU A 1 97 ? 10.818 0.092 -15.987 1.00 82.75 97 LEU A N 1
ATOM 757 C CA . LEU A 1 97 ? 11.189 -0.646 -14.784 1.00 82.75 97 LEU A CA 1
ATOM 758 C C . LEU A 1 97 ? 12.312 -1.654 -15.051 1.00 82.75 97 LEU A C 1
ATOM 760 O O . LEU A 1 97 ? 12.234 -2.444 -15.994 1.00 82.75 97 LEU A O 1
ATOM 764 N N . ASN A 1 98 ? 13.314 -1.658 -14.172 1.00 86.12 98 ASN A N 1
ATOM 765 C CA . ASN A 1 98 ? 14.437 -2.591 -14.202 1.00 86.12 98 ASN A CA 1
ATOM 766 C C . ASN A 1 98 ? 14.184 -3.780 -13.267 1.00 86.12 98 ASN A C 1
ATOM 768 O O . ASN A 1 98 ? 13.630 -3.631 -12.178 1.00 86.12 98 ASN A O 1
ATOM 772 N N . TYR A 1 99 ? 14.610 -4.972 -13.683 1.00 89.19 99 TYR A N 1
ATOM 773 C CA . TYR A 1 99 ? 14.610 -6.143 -12.806 1.00 89.19 99 TYR 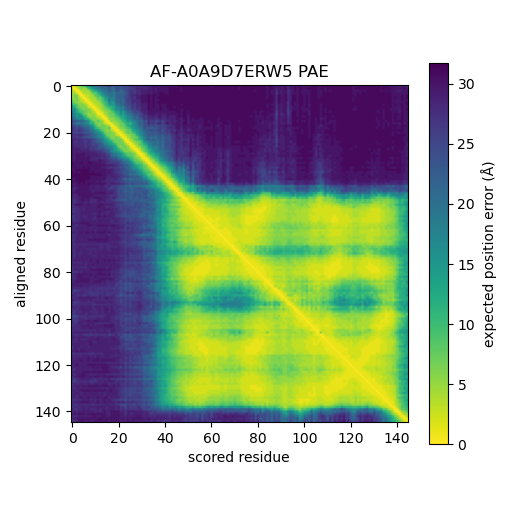A CA 1
ATOM 774 C C . TYR A 1 99 ? 15.697 -6.032 -11.735 1.00 89.19 99 TYR A C 1
ATOM 776 O O . TYR A 1 99 ? 16.756 -5.462 -11.980 1.00 89.19 99 TYR A O 1
ATOM 784 N N . ASN A 1 100 ? 15.455 -6.664 -10.586 1.00 89.44 100 ASN A N 1
ATOM 785 C CA . ASN A 1 100 ? 16.367 -6.750 -9.442 1.00 89.44 100 ASN A CA 1
ATOM 786 C C . ASN A 1 100 ? 16.729 -5.396 -8.803 1.00 89.44 100 ASN A C 1
ATOM 788 O O . ASN A 1 100 ? 17.650 -5.326 -7.993 1.00 89.44 100 ASN A O 1
ATOM 792 N N . GLU A 1 101 ? 15.983 -4.338 -9.120 1.00 89.50 101 GLU A N 1
ATOM 793 C CA . GLU A 1 101 ? 16.115 -3.018 -8.506 1.00 89.50 101 GLU A CA 1
ATOM 794 C C . GLU A 1 101 ? 14.877 -2.691 -7.658 1.00 89.50 101 GLU A C 1
ATOM 796 O O . GLU A 1 101 ? 13.768 -3.119 -7.988 1.00 89.50 101 GLU A O 1
ATOM 801 N N . PRO A 1 102 ? 15.027 -1.950 -6.546 1.00 90.88 102 PRO A N 1
ATOM 802 C CA . PRO A 1 102 ? 13.891 -1.551 -5.731 1.00 90.88 102 PRO A CA 1
ATOM 803 C C . PRO A 1 102 ? 12.974 -0.593 -6.497 1.00 90.88 102 PRO A C 1
ATOM 805 O O . PRO A 1 102 ? 13.390 0.457 -6.981 1.00 90.88 102 PRO A O 1
ATOM 808 N N . TRP A 1 103 ? 11.691 -0.932 -6.530 1.00 90.12 103 TRP A N 1
ATOM 809 C CA . TRP A 1 103 ? 10.637 -0.176 -7.184 1.00 90.12 103 TRP A CA 1
ATOM 810 C C . TRP A 1 103 ? 9.579 0.277 -6.182 1.00 90.12 103 TRP A C 1
ATOM 812 O O . TRP A 1 103 ? 9.045 -0.526 -5.415 1.00 90.12 103 TRP A O 1
ATOM 822 N N . ARG A 1 104 ? 9.221 1.563 -6.227 1.00 92.31 104 ARG A N 1
ATOM 823 C CA . ARG A 1 104 ? 8.138 2.140 -5.419 1.00 92.31 104 ARG A CA 1
ATOM 824 C C . ARG A 1 104 ? 6.781 1.785 -6.026 1.00 92.31 104 ARG A C 1
ATOM 826 O O . ARG A 1 104 ? 6.446 2.269 -7.108 1.00 92.31 104 ARG A O 1
ATOM 833 N N . LEU A 1 105 ? 5.976 0.993 -5.319 1.00 90.38 105 LEU A N 1
ATOM 834 C CA . LEU A 1 105 ? 4.627 0.648 -5.777 1.00 90.38 105 LEU A CA 1
ATOM 835 C C . LEU A 1 105 ? 3.728 1.892 -5.867 1.00 90.38 105 LEU A C 1
ATOM 837 O O . LEU A 1 105 ? 3.899 2.845 -5.108 1.00 90.38 105 LEU A O 1
ATOM 841 N N . GLY A 1 106 ? 2.751 1.854 -6.775 1.00 89.88 106 GLY A N 1
ATOM 842 C CA . GLY A 1 106 ? 1.818 2.953 -7.050 1.00 89.88 106 GLY A CA 1
ATOM 843 C C . GLY A 1 106 ? 2.094 3.668 -8.376 1.00 89.88 106 GLY A C 1
ATOM 844 O O . GLY A 1 106 ? 3.141 3.463 -8.998 1.00 89.88 106 GLY A O 1
ATOM 845 N N . ALA A 1 107 ? 1.133 4.483 -8.817 1.00 88.25 107 ALA A N 1
ATOM 846 C CA . ALA A 1 107 ? 1.210 5.251 -10.060 1.00 88.25 107 ALA A CA 1
ATOM 847 C C . ALA A 1 107 ? 1.623 6.702 -9.782 1.00 88.25 107 ALA A C 1
ATOM 849 O O . ALA A 1 107 ? 2.820 6.980 -9.748 1.00 88.25 107 ALA A O 1
ATOM 850 N N . ASN A 1 108 ? 0.670 7.595 -9.515 1.00 88.88 108 ASN A N 1
ATOM 851 C CA . ASN A 1 108 ? 0.945 8.990 -9.171 1.00 88.88 108 ASN A CA 1
ATOM 852 C C . ASN A 1 108 ? 1.639 9.059 -7.793 1.00 88.88 108 ASN A C 1
ATOM 854 O O . ASN A 1 108 ? 2.815 9.417 -7.684 1.00 88.88 108 ASN A O 1
ATOM 858 N N . GLU A 1 109 ? 0.984 8.551 -6.751 1.00 91.06 109 GLU A N 1
ATOM 859 C CA . GLU A 1 109 ? 1.503 8.482 -5.384 1.00 91.06 109 GLU A CA 1
ATOM 860 C C . GLU A 1 109 ? 2.060 7.098 -5.035 1.00 91.06 109 GLU A C 1
ATOM 862 O O . GLU A 1 109 ? 1.803 6.089 -5.701 1.00 91.06 109 GLU A O 1
ATOM 867 N N . ALA A 1 110 ? 2.890 7.062 -3.989 1.00 94.12 110 ALA A N 1
ATOM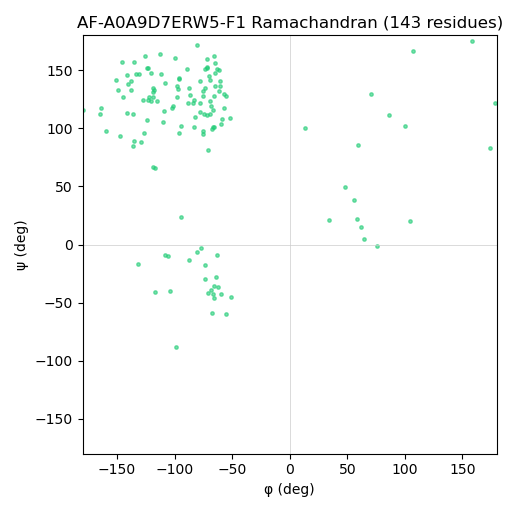 868 C CA . ALA A 1 110 ? 3.414 5.811 -3.469 1.00 94.12 110 ALA A CA 1
ATOM 869 C C . ALA A 1 110 ? 2.272 5.035 -2.810 1.00 94.12 110 ALA A C 1
ATOM 871 O O . ALA A 1 110 ? 1.439 5.628 -2.131 1.00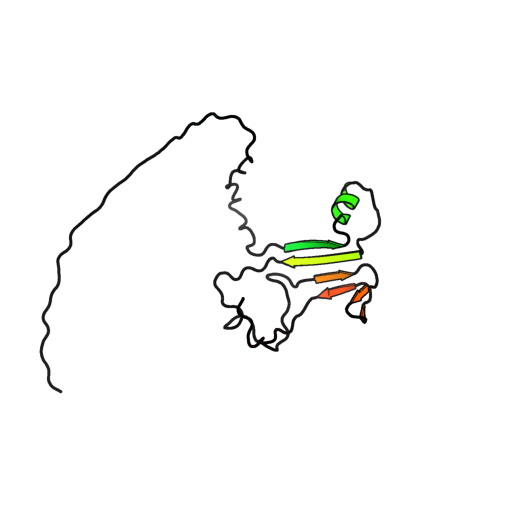 94.12 110 ALA A O 1
ATOM 872 N N . THR A 1 111 ? 2.243 3.713 -2.965 1.00 96.50 111 THR A N 1
ATOM 873 C CA . THR A 1 111 ? 1.297 2.907 -2.189 1.00 96.50 111 THR A CA 1
ATOM 874 C C . THR A 1 111 ? 1.694 2.940 -0.719 1.00 96.50 111 THR A C 1
ATOM 876 O O . THR A 1 111 ? 2.782 2.486 -0.350 1.00 96.50 111 THR A O 1
ATOM 879 N N . GLU A 1 112 ? 0.797 3.452 0.113 1.00 97.25 112 GLU A N 1
ATOM 880 C CA . GLU A 1 112 ? 0.982 3.580 1.553 1.00 97.25 112 GLU A CA 1
ATOM 881 C C . GLU A 1 112 ? 0.102 2.578 2.295 1.00 97.25 112 GLU A C 1
ATOM 883 O O . GLU A 1 112 ? -1.066 2.377 1.956 1.00 97.25 112 GLU A O 1
ATOM 888 N N . ILE A 1 113 ? 0.653 1.973 3.344 1.00 97.62 113 ILE A N 1
ATOM 889 C CA . ILE A 1 113 ? -0.089 1.158 4.299 1.00 97.62 113 ILE A CA 1
ATOM 890 C C . ILE A 1 113 ? 0.050 1.743 5.703 1.00 97.62 113 ILE A C 1
ATOM 892 O O . ILE A 1 113 ? 1.150 1.917 6.229 1.00 97.62 113 ILE A O 1
ATOM 896 N N . ASP A 1 114 ? -1.091 2.033 6.312 1.00 97.75 114 ASP A N 1
ATOM 897 C CA . ASP A 1 114 ? -1.217 2.496 7.685 1.00 97.75 114 ASP A CA 1
ATOM 898 C C . ASP A 1 114 ? -1.655 1.329 8.569 1.00 97.75 114 ASP A C 1
ATOM 900 O O . ASP A 1 114 ? -2.747 0.782 8.393 1.00 97.75 114 ASP A O 1
ATOM 904 N N . PHE A 1 115 ? -0.834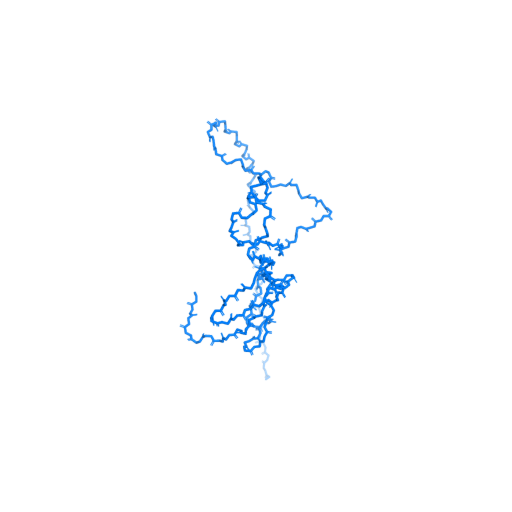 0.980 9.557 1.00 98.12 115 PHE A N 1
ATOM 905 C CA . PHE A 1 115 ? -1.199 0.062 10.632 1.00 98.12 115 PHE A CA 1
ATOM 906 C C . PHE A 1 115 ? -1.521 0.852 11.896 1.00 98.12 115 PHE A C 1
ATOM 908 O O . PHE A 1 115 ? -0.653 1.515 12.461 1.00 98.12 115 PHE A O 1
ATOM 915 N N . TYR A 1 116 ? -2.759 0.751 12.377 1.00 96.94 116 TYR A N 1
ATOM 916 C CA . TYR A 1 116 ? -3.200 1.463 13.586 1.00 96.94 116 TYR A CA 1
ATOM 917 C C . TYR A 1 116 ? -2.933 0.673 14.871 1.00 96.94 116 TYR A C 1
ATOM 919 O O . TYR A 1 116 ? -3.019 1.210 15.973 1.00 96.94 116 TYR A O 1
ATOM 927 N N . LYS A 1 117 ? -2.609 -0.615 14.739 1.00 95.81 117 LYS A N 1
ATOM 928 C CA . LYS A 1 117 ? -2.184 -1.508 15.821 1.00 95.81 117 LYS A CA 1
ATOM 929 C C . LYS A 1 117 ? -0.973 -2.304 15.326 1.00 95.81 117 LYS A C 1
ATOM 931 O O . LYS A 1 117 ? -0.784 -2.446 14.122 1.00 95.81 117 LYS A O 1
ATOM 936 N N . GLY A 1 118 ? -0.143 -2.807 16.240 1.00 96.12 118 GLY A N 1
ATOM 937 C CA . GLY A 1 118 ? 0.970 -3.683 15.861 1.00 96.12 118 GLY A CA 1
ATOM 938 C C . GLY A 1 118 ? 0.457 -4.950 15.171 1.00 96.12 118 GLY A C 1
ATOM 939 O O . GLY A 1 118 ? -0.521 -5.545 15.627 1.00 96.12 118 GLY A O 1
ATOM 940 N N . VAL A 1 119 ? 1.107 -5.354 14.080 1.00 95.31 119 VAL A N 1
ATOM 941 C CA . VAL A 1 119 ? 0.719 -6.523 13.276 1.00 95.31 119 VAL A CA 1
ATOM 942 C C . VAL A 1 119 ? 1.886 -7.489 13.117 1.00 95.31 119 VAL A C 1
ATOM 944 O O . VAL A 1 119 ? 3.045 -7.124 13.307 1.00 95.31 119 VAL A O 1
ATOM 947 N N . THR A 1 120 ? 1.585 -8.726 12.737 1.00 95.56 120 THR A N 1
ATOM 948 C CA . THR A 1 120 ? 2.594 -9.719 12.366 1.00 95.56 120 THR A CA 1
ATOM 949 C C . THR A 1 120 ? 2.412 -10.072 10.898 1.00 95.56 120 THR A C 1
ATOM 951 O O . THR A 1 120 ? 1.332 -10.504 10.505 1.00 95.56 120 THR A O 1
ATOM 954 N N . ILE A 1 121 ? 3.463 -9.905 10.097 1.00 93.56 121 ILE A N 1
ATOM 955 C CA . ILE A 1 121 ? 3.490 -10.282 8.678 1.00 93.56 121 ILE A CA 1
ATOM 956 C C . ILE A 1 121 ? 4.652 -11.246 8.487 1.00 93.56 121 ILE A C 1
ATOM 958 O O . ILE A 1 121 ? 5.777 -10.905 8.843 1.00 93.56 121 ILE A O 1
ATOM 962 N N . GLN A 1 122 ? 4.387 -12.443 7.954 1.00 93.81 122 GLN A N 1
ATOM 963 C CA . GLN A 1 122 ? 5.415 -13.474 7.727 1.00 93.81 122 GLN A CA 1
ATOM 964 C C . GLN A 1 122 ? 6.307 -13.690 8.967 1.00 93.81 122 GLN A C 1
ATOM 966 O O . GLN A 1 122 ? 7.530 -13.609 8.905 1.00 93.81 122 GLN A O 1
ATOM 971 N N . ASN A 1 123 ? 5.678 -13.865 10.134 1.00 95.75 123 ASN A N 1
ATOM 972 C CA . ASN A 1 123 ? 6.328 -14.056 11.439 1.00 95.75 123 ASN A CA 1
ATOM 973 C C . ASN A 1 123 ? 7.161 -12.863 11.951 1.00 95.75 123 ASN A C 1
ATOM 975 O O . ASN A 1 123 ? 7.745 -12.940 13.033 1.00 95.75 123 ASN A O 1
ATOM 979 N N . LYS A 1 124 ? 7.169 -11.727 11.247 1.00 96.12 124 LYS A N 1
ATOM 980 C CA . LYS A 1 124 ? 7.826 -10.495 11.684 1.00 96.12 124 LYS A CA 1
ATOM 981 C C . LYS A 1 124 ? 6.821 -9.551 12.331 1.00 96.12 124 LYS A C 1
ATOM 983 O O . LYS A 1 124 ? 5.806 -9.204 11.730 1.00 96.12 124 LYS A O 1
ATOM 988 N N . LYS A 1 125 ? 7.126 -9.102 13.550 1.00 97.12 125 LYS A N 1
ATOM 989 C CA . LYS A 1 125 ? 6.344 -8.069 14.240 1.00 97.12 125 LYS A CA 1
ATOM 990 C C . LYS A 1 125 ? 6.645 -6.699 13.636 1.00 97.12 125 LYS A C 1
ATOM 992 O O . LYS A 1 125 ? 7.805 -6.293 13.558 1.00 97.12 125 LYS A O 1
ATOM 997 N N . ILE A 1 126 ? 5.598 -5.984 13.249 1.00 96.56 126 ILE A N 1
ATOM 998 C CA . ILE A 1 126 ? 5.642 -4.633 12.693 1.00 96.56 126 ILE A CA 1
ATOM 999 C C . ILE A 1 126 ? 4.876 -3.720 13.646 1.00 96.56 126 ILE A C 1
ATOM 1001 O O . ILE A 1 126 ? 3.791 -4.058 14.128 1.00 96.56 126 ILE A O 1
ATOM 1005 N N . LYS A 1 127 ? 5.477 -2.577 13.972 1.00 97.81 127 LYS A N 1
ATOM 1006 C CA . LYS A 1 127 ? 4.865 -1.588 14.862 1.00 97.81 127 LYS A CA 1
ATOM 1007 C C . LYS A 1 127 ? 3.706 -0.890 14.144 1.00 97.81 127 LYS A C 1
ATOM 1009 O O . LYS A 1 127 ? 3.626 -0.896 12.921 1.00 97.81 127 LYS A O 1
ATOM 1014 N N . ALA A 1 128 ? 2.811 -0.285 14.919 1.00 97.81 128 ALA A N 1
ATOM 1015 C CA . ALA A 1 128 ? 1.851 0.651 14.351 1.00 97.81 128 ALA A CA 1
ATOM 1016 C C . ALA A 1 128 ? 2.607 1.824 13.701 1.00 97.81 128 ALA A C 1
ATOM 1018 O O . ALA A 1 128 ? 3.626 2.275 14.233 1.00 97.81 128 ALA A O 1
ATOM 1019 N N . GLY A 1 129 ? 2.121 2.293 12.557 1.00 97.81 129 GLY A N 1
ATOM 1020 C CA . GLY A 1 129 ? 2.774 3.331 11.770 1.00 97.81 129 GLY A CA 1
ATOM 1021 C C . GLY A 1 129 ? 2.350 3.324 10.305 1.00 97.81 129 GLY A C 1
ATOM 1022 O O . GLY A 1 129 ? 1.612 2.442 9.862 1.00 97.81 129 GLY A O 1
ATOM 1023 N N . ARG A 1 130 ? 2.844 4.324 9.573 1.00 97.69 130 ARG A N 1
ATOM 1024 C CA . ARG A 1 130 ? 2.702 4.462 8.122 1.00 97.69 130 ARG A CA 1
ATOM 1025 C C . ARG A 1 130 ? 3.941 3.929 7.423 1.00 97.69 130 ARG A C 1
ATOM 1027 O O . ARG A 1 130 ? 5.059 4.272 7.807 1.00 97.69 130 ARG A O 1
ATOM 1034 N N . TYR A 1 131 ? 3.735 3.140 6.381 1.00 97.19 131 TYR A N 1
ATOM 1035 C CA . TYR A 1 131 ? 4.801 2.533 5.596 1.00 97.19 131 TYR A CA 1
ATOM 1036 C C . TYR A 1 131 ? 4.530 2.709 4.104 1.00 97.19 131 TYR A C 1
ATOM 1038 O O . TYR A 1 131 ? 3.382 2.659 3.675 1.00 97.19 131 TYR A O 1
ATOM 1046 N N . ILE A 1 132 ? 5.591 2.867 3.313 1.00 96.69 132 ILE A N 1
ATOM 1047 C CA . ILE A 1 132 ? 5.522 2.868 1.847 1.00 96.69 132 ILE A CA 1
ATOM 1048 C C . ILE A 1 132 ? 5.904 1.478 1.344 1.00 96.69 132 ILE A C 1
ATOM 1050 O O . ILE A 1 132 ? 6.874 0.885 1.823 1.00 96.69 132 ILE A O 1
ATOM 1054 N N . LEU A 1 133 ? 5.157 0.961 0.371 1.00 94.31 133 LEU A N 1
ATOM 1055 C CA . LEU A 1 133 ? 5.443 -0.336 -0.224 1.00 94.31 133 LEU A CA 1
ATOM 1056 C C . LEU A 1 133 ? 6.444 -0.226 -1.378 1.00 94.31 133 LEU A C 1
ATOM 1058 O O . LEU A 1 133 ? 6.249 0.516 -2.343 1.00 94.31 133 LEU A O 1
ATOM 1062 N N . TYR A 1 134 ? 7.485 -1.047 -1.291 1.00 94.12 134 TYR A N 1
ATOM 1063 C CA . TYR A 1 134 ? 8.454 -1.274 -2.354 1.00 94.12 134 TYR A CA 1
ATOM 1064 C C . TYR A 1 134 ? 8.450 -2.750 -2.741 1.00 94.12 134 TYR A C 1
ATOM 1066 O O . TYR A 1 134 ? 8.241 -3.619 -1.891 1.00 94.12 134 TYR A O 1
ATOM 1074 N N . CYS A 1 135 ? 8.707 -3.037 -4.012 1.00 91.38 135 CYS A N 1
ATOM 1075 C CA . CYS A 1 135 ? 8.982 -4.388 -4.486 1.00 91.38 135 CYS A CA 1
ATOM 1076 C C . CYS A 1 135 ? 10.340 -4.430 -5.186 1.00 91.38 135 CYS A C 1
ATOM 1078 O O . CYS A 1 135 ? 10.791 -3.431 -5.735 1.00 91.38 135 CYS A O 1
ATOM 1080 N N . ILE A 1 136 ? 10.994 -5.588 -5.160 1.00 92.19 136 ILE A N 1
ATOM 1081 C CA . ILE A 1 136 ? 12.145 -5.870 -6.016 1.00 92.19 136 ILE A CA 1
ATOM 1082 C C . ILE A 1 136 ? 11.644 -6.908 -7.020 1.00 92.19 136 ILE A C 1
ATOM 1084 O O . ILE A 1 136 ? 11.371 -8.044 -6.630 1.00 92.19 136 ILE A O 1
ATOM 1088 N N . PRO A 1 137 ? 11.399 -6.519 -8.277 1.00 89.44 137 PRO A N 1
ATOM 1089 C CA . PRO A 1 137 ? 10.835 -7.413 -9.264 1.00 89.44 137 PRO A CA 1
ATOM 1090 C C . PRO A 1 137 ? 11.930 -8.341 -9.779 1.00 89.44 137 PRO A C 1
ATOM 1092 O O . PRO A 1 137 ? 12.931 -7.894 -10.336 1.00 89.44 137 PRO A O 1
ATOM 1095 N N . GLU A 1 138 ? 11.722 -9.641 -9.634 1.00 88.56 138 GLU A N 1
ATOM 1096 C CA . GLU A 1 138 ? 12.631 -10.661 -10.150 1.00 88.56 138 GLU A CA 1
ATOM 1097 C C . GLU A 1 138 ? 12.151 -11.167 -11.512 1.00 88.56 138 GLU A C 1
ATOM 1099 O O . GLU A 1 138 ? 10.949 -11.317 -11.769 1.00 88.56 138 GLU A O 1
ATOM 1104 N N . LYS A 1 139 ? 13.095 -11.453 -12.412 1.00 83.00 139 LYS A N 1
ATOM 1105 C CA . LYS A 1 139 ? 12.776 -12.060 -13.705 1.00 83.00 139 LYS A CA 1
ATOM 1106 C C . LYS A 1 139 ? 12.455 -13.534 -13.485 1.00 83.00 139 LYS A C 1
ATOM 1108 O O . LYS A 1 139 ? 13.352 -14.372 -13.463 1.00 83.00 139 LYS A O 1
ATOM 1113 N N . LYS A 1 140 ? 11.174 -13.867 -13.341 1.00 73.81 140 LYS A N 1
ATOM 1114 C CA . LYS A 1 140 ? 10.747 -15.265 -13.260 1.00 73.81 140 LYS A CA 1
ATOM 1115 C C . LYS A 1 140 ? 10.942 -15.941 -14.620 1.00 73.81 140 LYS A C 1
ATOM 1117 O O . LYS A 1 140 ? 10.271 -15.611 -15.596 1.00 73.81 140 LYS A O 1
ATOM 1122 N N . THR A 1 141 ? 11.868 -16.888 -14.703 1.00 50.97 141 THR A N 1
ATOM 1123 C CA . THR A 1 141 ? 12.035 -17.767 -15.865 1.00 50.97 141 THR A CA 1
ATOM 1124 C C . THR A 1 141 ? 10.879 -18.774 -15.905 1.00 50.97 141 THR A C 1
ATOM 1126 O O . THR A 1 141 ? 10.786 -19.641 -15.044 1.00 50.97 141 THR A O 1
ATOM 1129 N N . GLY A 1 142 ? 9.988 -18.667 -16.899 1.00 56.03 142 GLY A N 1
ATOM 1130 C CA . GLY A 1 142 ? 9.075 -19.761 -17.268 1.00 56.03 142 GLY A CA 1
ATOM 1131 C C . GLY A 1 142 ? 7.604 -19.663 -16.848 1.00 56.03 142 GLY A C 1
ATOM 1132 O O . GLY A 1 142 ? 6.933 -20.688 -16.846 1.00 56.03 142 GLY A O 1
ATOM 1133 N N . GLN A 1 143 ? 7.063 -18.482 -16.539 1.00 41.31 143 GLN A N 1
ATOM 1134 C CA . GLN A 1 143 ? 5.608 -18.328 -16.404 1.00 41.31 143 GLN A CA 1
ATOM 1135 C C . GLN A 1 143 ? 5.126 -17.189 -17.303 1.00 41.31 143 GLN A C 1
ATOM 1137 O O . GLN A 1 143 ? 5.239 -16.014 -16.965 1.00 41.31 143 GLN A O 1
ATOM 1142 N N . LEU A 1 144 ? 4.672 -17.573 -18.497 1.00 37.12 144 LEU A N 1
ATOM 1143 C CA . LEU A 1 144 ? 3.867 -16.727 -19.368 1.00 37.12 144 LEU A CA 1
ATOM 1144 C C . LEU A 1 144 ? 2.500 -16.584 -18.685 1.00 37.12 144 LEU A C 1
ATOM 1146 O O . LEU A 1 144 ? 1.898 -17.596 -18.326 1.00 37.12 144 LEU A O 1
ATOM 1150 N N . PHE A 1 145 ? 2.081 -15.346 -18.433 1.00 38.88 145 PHE A N 1
ATOM 1151 C CA . PHE A 1 145 ? 0.684 -15.038 -18.135 1.00 38.88 145 PHE A CA 1
ATOM 1152 C C . PHE A 1 145 ? -0.139 -15.146 -19.417 1.00 38.88 145 PHE A C 1
ATOM 1154 O O . PHE A 1 145 ? 0.418 -14.792 -20.484 1.00 38.88 145 PHE A O 1
#

Sequence (145 aa):
MKTILLVLFASVLAVSCNNGNDNSTITDKNKDDTVTIRPDNSINPFDPTDISPMDMSYYPVDYPQMKMSKATTELPKARVIYSRPHLGGRRLFQNLLNYNEPWRLGANEATEIDFYKGVTIQNKKIKAGRYILYCIPEKKTGQLF

Radius of gyration: 28.8 Å; Cα contacts (8 Å, |Δi|>4): 156; chains: 1; bounding box: 70×43×85 Å

pLDDT: mean 75.55, std 22.03, range [32.69, 98.12]

S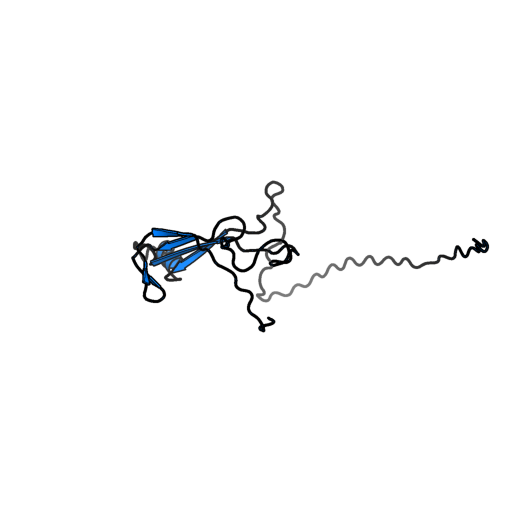olvent-accessible surface area (backbone atoms only — not comparable to full-atom values): 9918 Å² total; per-residue (Å²): 143,84,85,90,86,90,80,90,86,79,87,85,88,83,89,80,88,80,91,79,90,76,88,75,85,79,85,77,96,74,93,71,96,66,78,81,74,72,80,90,74,80,77,58,93,84,60,84,78,69,87,39,50,76,48,75,50,54,33,59,76,60,46,67,60,34,50,74,72,64,75,48,88,74,79,54,53,31,37,38,39,35,18,48,74,73,64,86,89,55,60,57,79,78,82,73,47,64,71,75,38,86,38,71,38,50,51,82,47,66,19,33,40,37,28,72,45,68,46,72,58,94,91,40,81,42,72,53,44,77,45,74,46,66,47,62,48,70,84,73,86,86,72,84,129

Foldseek 3Di:
DDDDDDDDDDDDDDDDDDDDDDPDPDDDDDDDDDDDPDPPDPPVVPDDDDPFDKDKAFPVRCVVVCVVVVVDPDDTQKMKIATHDDCVPPDCDPPPDDAQDKDFHHDPDGIKMAGQQWDADPNDIDGGDIDGDIDRHHDDPDDDD

Mean predicted aligned error: 16.29 Å